Protein AF-A0A061GQM8-F1 (afdb_monomer_lite)

Radius of gyration: 17.88 Å; chains: 1; bounding box: 36×51×49 Å

Organism: Theobroma cacao (NCBI:txid3641)

Secondary structure (DSSP, 8-state):
----------HHHHHHHSPPPS-EEEESEEEETTEEEE-GGG-SS-S--TTEEEEEPPTTSS---EEEEEEEEEEEEEPSSTT-EEEEEEEEEE-TTTS--B-S--EEEEE---

Structure (mmCIF, N/CA/C/O backbone):
data_AF-A0A061GQM8-F1
#
_entry.id   AF-A0A061GQM8-F1
#
loop_
_atom_site.group_PDB
_atom_site.id
_atom_site.type_symbol
_atom_site.label_atom_id
_atom_site.label_alt_id
_atom_site.label_comp_id
_atom_site.label_asym_id
_atom_site.label_entity_id
_atom_site.label_seq_id
_atom_site.pdbx_PDB_ins_code
_atom_site.Cartn_x
_atom_site.Cartn_y
_atom_site.Cartn_z
_atom_site.occupancy
_atom_site.B_iso_or_equiv
_atom_site.auth_seq_id
_atom_site.auth_comp_id
_atom_site.auth_asym_id
_atom_site.auth_atom_id
_atom_site.pdbx_PDB_model_num
ATOM 1 N N . MET A 1 1 ? -15.386 -35.236 29.499 1.00 38.38 1 MET A N 1
ATOM 2 C CA . MET A 1 1 ? -15.666 -33.785 29.460 1.00 38.38 1 MET A CA 1
ATOM 3 C C . MET A 1 1 ? -15.843 -33.401 28.004 1.00 38.38 1 MET A C 1
ATOM 5 O O . MET A 1 1 ? -14.916 -33.608 27.234 1.00 38.38 1 MET A O 1
ATOM 9 N N . VAL A 1 2 ? -17.030 -32.950 27.602 1.00 36.91 2 VAL A N 1
ATOM 10 C CA . VAL A 1 2 ? -17.256 -32.454 26.237 1.00 36.91 2 VAL A CA 1
ATOM 11 C C . VAL A 1 2 ? -16.812 -30.997 26.230 1.00 36.91 2 VAL A C 1
ATOM 13 O O . VAL A 1 2 ? -17.399 -30.176 26.931 1.00 36.91 2 VAL A O 1
ATOM 16 N N . VAL A 1 3 ? -15.739 -30.691 25.505 1.00 48.16 3 VAL A N 1
ATOM 17 C CA . VAL A 1 3 ? -15.301 -29.310 25.289 1.00 48.16 3 VAL A CA 1
ATOM 18 C C . VAL A 1 3 ? -16.367 -28.646 24.421 1.00 48.16 3 VAL A C 1
ATOM 20 O O . VAL A 1 3 ? -16.493 -28.959 23.239 1.00 48.16 3 VAL A O 1
ATOM 23 N N . GLN A 1 4 ? -17.185 -27.777 25.014 1.00 46.25 4 GLN A N 1
ATOM 24 C CA . GLN A 1 4 ? -18.068 -26.904 24.250 1.00 46.25 4 GLN A CA 1
ATOM 25 C C . GLN A 1 4 ? -17.187 -25.934 23.460 1.00 46.25 4 GLN A C 1
ATOM 27 O O . GLN A 1 4 ? -16.622 -24.998 24.021 1.00 46.25 4 GLN A O 1
ATOM 32 N N . HIS A 1 5 ? -17.057 -26.164 22.154 1.00 49.34 5 HIS A N 1
ATOM 33 C CA . HIS A 1 5 ? -16.570 -25.144 21.237 1.00 49.34 5 HIS A CA 1
ATOM 34 C C . HIS A 1 5 ? -17.627 -24.038 21.199 1.00 49.34 5 HIS A C 1
ATOM 36 O O . HIS A 1 5 ? -18.676 -24.177 20.570 1.00 49.34 5 HIS A O 1
ATOM 42 N N . THR A 1 6 ? -17.398 -22.949 21.923 1.00 51.53 6 THR A N 1
ATOM 43 C CA . THR A 1 6 ? -18.213 -21.752 21.766 1.00 51.53 6 THR A CA 1
ATOM 44 C C . THR A 1 6 ? -17.947 -21.194 20.368 1.00 51.53 6 THR A C 1
ATOM 46 O O . THR A 1 6 ? -16.836 -20.773 20.051 1.00 51.53 6 THR A O 1
ATOM 49 N N . ASN A 1 7 ? -18.971 -21.200 19.510 1.00 63.38 7 ASN A N 1
ATOM 50 C CA . ASN A 1 7 ? -18.997 -20.500 18.219 1.00 63.38 7 ASN A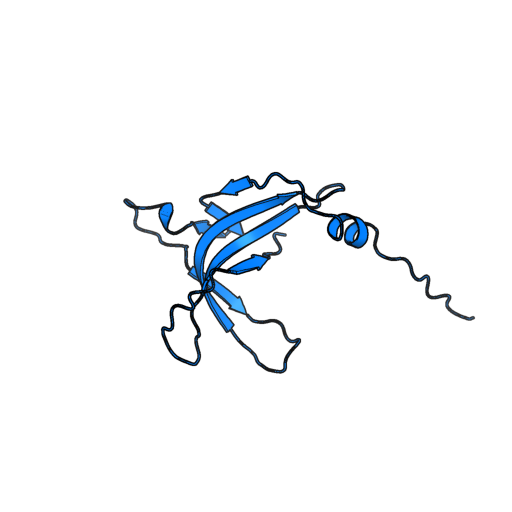 CA 1
ATOM 51 C C . ASN A 1 7 ? -18.995 -18.972 18.435 1.00 63.38 7 ASN A C 1
ATOM 53 O O . ASN A 1 7 ? -19.915 -18.266 18.028 1.00 63.38 7 ASN A O 1
ATOM 57 N N . GLN A 1 8 ? -18.000 -18.444 19.144 1.00 72.50 8 GLN A N 1
ATOM 58 C CA . GLN A 1 8 ? -17.852 -17.014 19.367 1.00 72.50 8 GLN A CA 1
ATOM 59 C C . GLN A 1 8 ? -17.121 -16.405 18.176 1.00 72.50 8 GLN A C 1
ATOM 61 O O . GLN A 1 8 ? -15.905 -16.517 18.030 1.00 72.50 8 GLN A O 1
ATOM 66 N N . ILE A 1 9 ? -17.891 -15.763 17.301 1.00 79.00 9 ILE A N 1
ATOM 67 C CA . ILE A 1 9 ? -17.350 -14.935 16.226 1.00 79.00 9 ILE A CA 1
ATOM 68 C C . ILE A 1 9 ? -16.632 -13.749 16.876 1.00 79.00 9 ILE A C 1
ATOM 70 O O . ILE A 1 9 ? -17.203 -13.050 17.714 1.00 79.00 9 ILE A O 1
ATOM 74 N N . ASN A 1 10 ? -15.376 -13.520 16.491 1.00 84.00 10 ASN A N 1
ATOM 75 C CA . ASN A 1 10 ? -14.598 -12.383 16.970 1.00 84.00 10 ASN A CA 1
ATOM 76 C C . ASN A 1 10 ? -15.332 -11.076 16.622 1.00 84.00 10 ASN A C 1
ATOM 78 O O . ASN A 1 10 ? -15.547 -10.781 15.446 1.00 84.00 10 ASN A O 1
ATOM 82 N N . SER A 1 11 ? -15.694 -10.287 17.635 1.00 83.88 11 SER A N 1
ATOM 83 C CA . SER A 1 11 ? -16.438 -9.031 17.470 1.00 83.88 11 SER A CA 1
ATOM 84 C C . SER A 1 11 ? -15.744 -8.051 16.524 1.00 83.88 11 SER A C 1
ATOM 86 O O . SER A 1 11 ? -16.408 -7.370 15.751 1.00 83.88 11 SER A O 1
ATOM 88 N N . ARG A 1 12 ? -14.407 -8.055 16.479 1.00 84.81 12 ARG A N 1
ATOM 89 C CA . ARG A 1 12 ? -13.635 -7.251 15.528 1.00 84.81 12 ARG A CA 1
ATOM 90 C C . ARG A 1 12 ? -13.883 -7.669 14.078 1.00 84.81 12 ARG A C 1
ATOM 92 O O . ARG A 1 12 ? -13.903 -6.816 13.197 1.00 84.81 12 ARG A O 1
ATOM 99 N N . LEU A 1 13 ? -14.047 -8.967 13.809 1.00 84.56 13 LEU A N 1
ATOM 100 C CA . LEU A 1 13 ? -14.389 -9.450 12.466 1.00 84.56 13 LEU A CA 1
ATOM 101 C C . LEU A 1 13 ? -15.796 -9.000 12.072 1.00 84.56 13 LEU A C 1
ATOM 103 O O . LEU A 1 13 ? -15.995 -8.615 10.925 1.00 84.56 13 LEU A O 1
ATOM 107 N N . VAL A 1 14 ? -16.738 -8.987 13.022 1.00 86.31 14 VAL A N 1
ATOM 108 C CA . VAL A 1 14 ? -18.084 -8.439 12.803 1.00 86.31 14 VAL A CA 1
ATOM 109 C C . VAL A 1 14 ? -17.994 -6.949 12.466 1.00 86.31 14 VAL A C 1
ATOM 111 O O . VAL A 1 14 ? -18.473 -6.540 11.412 1.00 86.31 1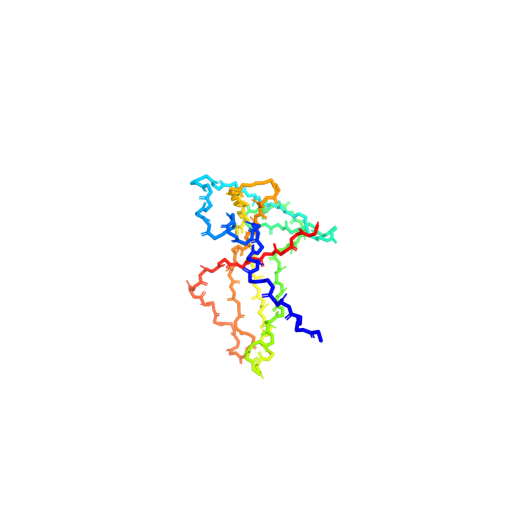4 VAL A O 1
ATOM 114 N N . ASP A 1 15 ? -17.283 -6.162 13.271 1.00 87.25 15 ASP A N 1
ATOM 115 C CA . ASP A 1 15 ? -17.092 -4.724 13.050 1.00 87.25 15 ASP A CA 1
ATOM 116 C C . ASP A 1 15 ? -16.420 -4.396 11.703 1.00 87.25 15 ASP A C 1
ATOM 118 O O . ASP A 1 15 ? -16.784 -3.423 11.044 1.00 87.25 15 ASP A O 1
ATOM 122 N N . MET A 1 16 ? -15.446 -5.207 11.274 1.00 84.19 16 MET A N 1
ATOM 123 C CA . MET A 1 16 ? -14.774 -5.055 9.975 1.00 84.19 16 MET A CA 1
ATOM 124 C C . MET A 1 16 ? -15.603 -5.575 8.795 1.00 84.19 16 MET A C 1
ATOM 126 O O . MET A 1 16 ? -15.341 -5.183 7.661 1.00 84.19 16 MET A O 1
ATOM 130 N N . SER A 1 17 ? -16.559 -6.477 9.034 1.00 85.56 17 SER A N 1
ATOM 131 C CA . SER A 1 17 ? -17.483 -6.956 7.998 1.00 85.56 17 SER A CA 1
ATOM 132 C C . SER A 1 17 ? -18.562 -5.926 7.663 1.00 85.56 17 SER A C 1
ATOM 134 O O . SER A 1 17 ? -19.110 -5.938 6.560 1.00 85.56 17 SER A O 1
ATOM 136 N N . LEU A 1 18 ? -18.835 -5.005 8.593 1.00 86.56 18 LEU A N 1
ATOM 137 C CA . LEU A 1 18 ? -19.637 -3.823 8.313 1.00 86.56 18 LEU A CA 1
ATOM 138 C C . LEU A 1 18 ? -18.917 -2.931 7.299 1.00 86.56 18 LEU A C 1
ATOM 140 O O . LEU A 1 18 ? -17.694 -2.953 7.159 1.00 86.56 18 LEU A O 1
ATOM 144 N N . SER A 1 19 ? -19.685 -2.118 6.581 1.00 84.81 19 SER A N 1
ATOM 145 C CA . SER A 1 19 ? -19.112 -1.228 5.577 1.00 84.81 19 SER A CA 1
ATOM 146 C C . SER A 1 19 ? -18.116 -0.243 6.208 1.00 84.81 19 SER A C 1
ATOM 148 O O . SER A 1 19 ? -18.379 0.292 7.292 1.00 84.81 19 SER A O 1
ATOM 150 N N . PRO A 1 20 ? -16.985 0.046 5.536 1.00 87.75 20 PRO A N 1
ATOM 151 C CA . PRO A 1 20 ? -16.112 1.124 5.966 1.00 87.75 20 PRO A CA 1
ATOM 152 C C . PRO A 1 20 ? -16.866 2.455 5.916 1.00 87.75 20 PRO A C 1
ATOM 154 O O . PRO A 1 20 ? -17.851 2.618 5.194 1.00 87.75 20 PRO A O 1
ATOM 157 N N . SER A 1 21 ? -16.364 3.443 6.652 1.00 88.12 21 SER A N 1
ATOM 158 C CA . SER A 1 21 ? -16.831 4.818 6.535 1.00 88.12 21 SER A CA 1
ATOM 159 C C . SER A 1 21 ? -16.830 5.256 5.069 1.00 88.12 21 SER A C 1
ATOM 161 O O . SER A 1 21 ? -15.865 5.017 4.343 1.00 88.12 21 SER A O 1
ATOM 163 N N . HIS A 1 22 ? -17.870 5.983 4.658 1.00 88.00 22 HIS A N 1
ATOM 164 C CA . HIS A 1 22 ? -17.966 6.577 3.320 1.00 88.00 22 HIS A CA 1
ATOM 165 C C . HIS A 1 22 ? -16.837 7.576 3.001 1.00 88.00 22 HIS A C 1
ATOM 167 O O . HIS A 1 22 ? -16.734 8.050 1.872 1.00 88.00 22 HIS A O 1
ATOM 173 N N . LYS A 1 23 ? -15.992 7.921 3.982 1.00 89.06 23 LYS A N 1
ATOM 174 C CA . LYS A 1 23 ? -14.828 8.791 3.812 1.00 89.06 23 LYS A CA 1
ATOM 175 C C . LYS A 1 23 ? -13.539 7.970 3.839 1.00 89.06 23 LYS A C 1
ATOM 177 O O . LYS A 1 23 ? -13.243 7.301 4.828 1.00 89.06 23 LYS A O 1
ATOM 182 N N . ALA A 1 24 ? -12.736 8.113 2.789 1.00 91.50 24 ALA A N 1
ATOM 183 C CA . ALA A 1 24 ? -11.373 7.600 2.715 1.00 91.50 24 ALA A CA 1
ATOM 184 C C . ALA A 1 24 ? -10.363 8.749 2.843 1.00 91.50 24 ALA A C 1
ATOM 186 O O . ALA A 1 24 ? -10.574 9.835 2.303 1.00 91.50 24 ALA A O 1
ATOM 187 N N . MET A 1 25 ? -9.261 8.514 3.555 1.00 94.25 25 MET A N 1
ATOM 188 C CA . MET A 1 25 ? -8.129 9.447 3.599 1.00 94.25 25 MET A CA 1
ATOM 189 C C . MET A 1 25 ? -7.064 8.994 2.605 1.00 94.25 25 MET A C 1
ATOM 191 O O . MET A 1 25 ? -6.692 7.824 2.619 1.00 94.25 25 MET A O 1
ATOM 195 N N . HIS A 1 26 ? -6.560 9.908 1.778 1.00 94.00 26 HIS A N 1
ATOM 196 C CA . HIS A 1 26 ? -5.528 9.615 0.783 1.00 94.00 26 HIS A CA 1
ATOM 197 C C . HIS A 1 26 ? -4.184 10.233 1.166 1.00 94.00 26 HIS A C 1
ATOM 199 O O . HIS A 1 26 ? -4.138 11.339 1.703 1.00 94.00 26 HIS A O 1
ATOM 205 N N . TYR A 1 27 ? -3.093 9.528 0.866 1.00 91.81 27 TYR A N 1
ATOM 206 C CA . TYR A 1 27 ? -1.734 9.956 1.194 1.00 91.81 27 TYR A CA 1
ATOM 207 C C . TYR A 1 27 ? -0.799 9.787 0.002 1.00 91.81 27 TYR A C 1
ATOM 209 O O . TYR A 1 27 ? -0.918 8.834 -0.765 1.00 91.81 27 TYR A O 1
ATOM 217 N N . LYS A 1 28 ? 0.187 10.685 -0.093 1.00 89.12 28 LYS A N 1
ATOM 218 C CA . LYS A 1 28 ? 1.289 10.576 -1.059 1.00 89.12 28 LYS A CA 1
ATOM 219 C C . LYS A 1 28 ? 2.500 9.800 -0.531 1.00 89.12 28 LYS A C 1
ATOM 221 O O . LYS A 1 28 ? 3.443 9.511 -1.260 1.00 89.12 28 LYS A O 1
ATOM 226 N N . GLY A 1 29 ? 2.492 9.454 0.754 1.00 90.25 29 GLY A N 1
ATOM 227 C CA . GLY A 1 29 ? 3.496 8.581 1.340 1.00 90.25 29 GLY A CA 1
ATOM 228 C C . GLY A 1 29 ? 3.048 7.993 2.667 1.00 90.25 29 GLY A C 1
ATOM 229 O O . GLY A 1 29 ? 2.233 8.590 3.373 1.00 90.25 29 GLY A O 1
ATOM 230 N N . PHE A 1 30 ? 3.563 6.811 2.990 1.00 91.06 30 PHE A N 1
ATOM 231 C CA . PHE A 1 30 ? 3.135 6.038 4.151 1.00 91.06 30 PHE A CA 1
ATOM 232 C C . PHE A 1 30 ? 4.277 5.176 4.692 1.00 91.06 30 PHE A C 1
ATOM 234 O O . PHE A 1 30 ? 5.083 4.655 3.922 1.00 91.06 30 PHE A O 1
ATOM 241 N N . TYR A 1 31 ? 4.349 5.042 6.016 1.00 90.94 31 TYR A N 1
ATOM 242 C CA . TYR A 1 31 ? 5.355 4.220 6.684 1.00 90.94 31 TYR A CA 1
ATOM 243 C C . TYR A 1 31 ? 4.825 2.808 6.919 1.00 90.94 31 TYR A C 1
ATOM 245 O O . TYR A 1 31 ? 3.785 2.638 7.548 1.00 90.94 31 TYR A O 1
ATOM 253 N N . VAL A 1 32 ? 5.562 1.801 6.459 1.00 87.31 32 VAL A N 1
ATOM 254 C CA . VAL A 1 32 ? 5.304 0.385 6.748 1.00 87.31 32 VAL A CA 1
ATOM 255 C C . VAL A 1 32 ? 6.590 -0.210 7.304 1.00 87.31 32 VAL A C 1
ATOM 257 O O . VAL A 1 32 ? 7.625 -0.154 6.643 1.00 87.31 32 VAL A O 1
ATOM 260 N N . ASN A 1 33 ? 6.543 -0.742 8.528 1.00 86.69 33 ASN A N 1
ATOM 261 C CA . ASN A 1 33 ? 7.688 -1.377 9.196 1.00 86.69 33 ASN A CA 1
ATOM 262 C C . ASN A 1 33 ? 8.980 -0.527 9.161 1.00 86.69 33 ASN A C 1
ATOM 264 O O . ASN A 1 33 ? 10.064 -1.039 8.905 1.00 86.69 33 ASN A O 1
ATOM 268 N N . GLY A 1 34 ? 8.863 0.791 9.361 1.00 86.75 34 GLY A N 1
ATOM 269 C CA . GLY A 1 34 ? 9.999 1.727 9.347 1.00 86.75 34 GLY A CA 1
ATOM 270 C C . GLY A 1 34 ? 10.417 2.243 7.962 1.00 86.75 34 GLY A C 1
ATOM 271 O O . GLY A 1 34 ? 11.167 3.214 7.882 1.00 86.75 34 GLY A O 1
ATOM 272 N N . TYR A 1 35 ? 9.882 1.687 6.872 1.00 86.50 35 TYR A N 1
ATOM 273 C CA . TYR A 1 35 ? 10.163 2.138 5.508 1.00 86.50 35 TYR A CA 1
ATOM 274 C C . TYR A 1 35 ? 9.076 3.077 4.996 1.00 86.50 35 TYR A C 1
ATOM 276 O O . TYR A 1 35 ? 7.886 2.776 5.081 1.00 86.50 35 TYR A O 1
ATOM 284 N N . LYS A 1 36 ? 9.486 4.216 4.429 1.00 89.25 36 LYS A N 1
ATOM 285 C CA . LYS A 1 36 ? 8.565 5.174 3.812 1.00 89.25 36 LYS A CA 1
ATOM 286 C C . LYS A 1 36 ? 8.394 4.879 2.327 1.00 89.25 36 LYS A C 1
ATOM 288 O O . LYS A 1 36 ? 9.342 5.028 1.550 1.00 89.25 36 LYS A O 1
ATOM 293 N N . PHE A 1 37 ? 7.173 4.526 1.952 1.00 89.00 37 PHE A N 1
ATOM 294 C CA . PHE A 1 37 ? 6.739 4.380 0.569 1.00 89.00 37 PHE A CA 1
ATOM 295 C C . PHE A 1 37 ? 6.149 5.691 0.067 1.00 89.00 37 PHE A C 1
ATOM 297 O O . PHE A 1 37 ? 5.528 6.421 0.842 1.00 89.00 37 PHE A O 1
ATOM 304 N N . HIS A 1 38 ? 6.330 5.979 -1.219 1.00 90.38 38 HIS A N 1
ATOM 305 C CA . HIS A 1 38 ? 5.792 7.177 -1.861 1.00 90.38 38 HIS A CA 1
ATOM 306 C C . HIS A 1 38 ? 5.022 6.821 -3.127 1.00 90.38 38 HIS A C 1
ATOM 308 O O . HIS A 1 38 ? 5.438 5.943 -3.886 1.00 90.38 38 HIS A O 1
ATOM 314 N N . THR A 1 39 ? 3.917 7.520 -3.365 1.00 89.12 39 THR A N 1
ATOM 315 C CA . THR A 1 39 ? 3.181 7.433 -4.626 1.00 89.12 39 THR A CA 1
ATOM 316 C C . THR A 1 39 ? 4.020 7.994 -5.777 1.00 89.12 39 THR A C 1
ATOM 318 O O . THR A 1 39 ? 4.867 8.865 -5.574 1.00 89.12 39 THR A O 1
ATOM 321 N N . LEU A 1 40 ? 3.795 7.494 -6.992 1.00 86.31 40 LEU A N 1
ATOM 322 C CA . LEU A 1 40 ? 4.504 7.942 -8.195 1.00 86.31 40 LEU A CA 1
ATOM 323 C C . LEU A 1 40 ? 4.365 9.455 -8.445 1.00 86.31 40 LEU A C 1
ATOM 325 O O . LEU A 1 40 ? 5.334 10.113 -8.807 1.00 86.31 40 LEU A O 1
ATOM 329 N N . ASP A 1 41 ? 3.186 10.024 -8.188 1.00 81.25 41 ASP A N 1
ATOM 330 C CA . ASP A 1 41 ? 2.885 11.455 -8.348 1.00 81.25 41 ASP A CA 1
ATOM 331 C C . ASP A 1 41 ? 3.503 12.351 -7.256 1.00 81.25 41 ASP A C 1
ATOM 333 O O . ASP A 1 41 ? 3.336 13.572 -7.273 1.00 81.25 41 ASP A O 1
ATOM 337 N N . TYR A 1 42 ? 4.183 11.772 -6.262 1.00 73.19 42 TYR A N 1
ATOM 338 C CA . TYR A 1 42 ? 4.772 12.540 -5.169 1.00 73.19 42 TYR A CA 1
ATOM 339 C C . TYR A 1 42 ? 6.020 13.326 -5.603 1.00 73.19 42 TYR A C 1
ATOM 341 O O . TYR A 1 42 ? 6.398 14.274 -4.913 1.00 73.19 42 TYR A O 1
ATOM 349 N N . ARG A 1 43 ? 6.682 12.966 -6.715 1.00 64.88 43 ARG A N 1
ATOM 350 C CA . ARG A 1 43 ? 7.972 13.562 -7.108 1.00 64.88 43 ARG A CA 1
ATOM 351 C C . ARG A 1 43 ? 8.096 13.792 -8.619 1.00 64.88 43 ARG A C 1
ATOM 353 O O . ARG A 1 43 ? 8.441 12.878 -9.351 1.00 64.88 43 ARG A O 1
ATOM 360 N N . GLU A 1 44 ? 7.993 15.053 -9.039 1.00 57.31 44 GLU A N 1
ATOM 361 C CA . GLU A 1 44 ? 8.696 15.549 -10.237 1.00 57.31 44 GLU A CA 1
ATOM 362 C C . GLU A 1 44 ? 10.182 15.893 -9.952 1.00 57.31 44 GLU A C 1
ATOM 364 O O . GLU A 1 44 ? 10.961 15.998 -10.886 1.00 57.31 44 GLU A O 1
ATOM 369 N N . ASN A 1 45 ? 10.634 16.034 -8.689 1.00 54.09 45 ASN A N 1
ATOM 370 C CA . ASN A 1 45 ? 11.833 16.857 -8.391 1.00 54.09 45 ASN A CA 1
ATOM 371 C C . ASN A 1 45 ? 12.966 16.229 -7.549 1.00 54.09 45 ASN A C 1
ATOM 373 O O . ASN A 1 45 ? 13.639 16.939 -6.801 1.00 54.09 45 ASN A O 1
ATOM 377 N N . TYR A 1 46 ? 13.135 14.900 -7.513 1.00 56.31 46 TYR A N 1
ATOM 378 C CA . TYR A 1 46 ? 13.704 14.336 -6.284 1.00 56.31 46 TYR A CA 1
ATOM 379 C C . TYR A 1 46 ? 14.132 12.840 -6.401 1.00 56.31 46 TYR A C 1
ATOM 381 O O . TYR A 1 46 ? 13.322 11.974 -6.716 1.00 56.31 46 TYR A O 1
ATOM 389 N N . SER A 1 47 ? 15.377 12.506 -6.020 1.00 54.00 47 SER A N 1
ATOM 390 C CA . SER A 1 47 ? 16.147 11.303 -6.438 1.00 54.00 47 SER A CA 1
ATOM 391 C C . SER A 1 47 ? 15.806 9.897 -5.888 1.00 54.00 47 SER A C 1
ATOM 393 O O . SER A 1 47 ? 16.290 8.918 -6.446 1.00 54.00 47 SER A O 1
ATOM 395 N N . ILE A 1 48 ? 15.024 9.744 -4.811 1.00 57.88 48 ILE A N 1
ATOM 396 C CA . ILE A 1 48 ? 14.760 8.433 -4.176 1.00 57.88 48 ILE A CA 1
ATOM 397 C C . ILE A 1 48 ? 13.313 8.006 -4.443 1.00 57.88 48 ILE A C 1
ATOM 399 O O . ILE A 1 48 ? 12.373 8.651 -3.974 1.00 57.88 48 ILE A O 1
ATOM 403 N N . MET A 1 49 ? 13.150 6.913 -5.190 1.00 66.69 49 MET A N 1
ATOM 404 C CA . MET A 1 49 ? 11.876 6.414 -5.715 1.00 66.69 49 MET A CA 1
ATOM 405 C C . MET A 1 49 ? 11.449 5.125 -4.987 1.00 66.69 49 MET A C 1
ATOM 407 O O . MET A 1 49 ? 11.446 4.040 -5.561 1.00 66.69 49 MET A O 1
ATOM 411 N N . ASN A 1 50 ? 11.069 5.227 -3.705 1.00 82.12 50 ASN A N 1
ATOM 412 C CA . ASN A 1 50 ? 10.493 4.101 -2.941 1.00 82.12 50 ASN A CA 1
ATOM 413 C C . ASN A 1 50 ? 9.008 3.884 -3.298 1.00 82.12 50 ASN A C 1
ATOM 415 O O . ASN A 1 50 ? 8.134 3.871 -2.429 1.00 82.12 50 ASN A O 1
ATOM 419 N N . SER A 1 51 ? 8.720 3.788 -4.594 1.00 85.38 51 SER A N 1
ATOM 420 C CA . SER A 1 51 ? 7.378 3.550 -5.140 1.00 85.38 51 SER A CA 1
ATOM 421 C C . SER A 1 51 ? 7.175 2.094 -5.547 1.00 85.38 51 SER A C 1
ATOM 423 O O . SER A 1 51 ? 6.047 1.684 -5.795 1.00 85.38 51 SER A O 1
ATOM 425 N N . GLY A 1 52 ? 8.248 1.304 -5.604 1.00 88.88 52 GLY A N 1
ATOM 426 C CA . GLY A 1 52 ? 8.166 -0.133 -5.828 1.00 88.88 52 GLY A CA 1
ATOM 427 C C . GLY A 1 52 ? 7.541 -0.846 -4.632 1.00 88.88 52 GLY A C 1
ATOM 428 O O . GLY A 1 52 ? 7.954 -0.646 -3.491 1.00 88.88 52 GLY A O 1
ATOM 429 N N . VAL A 1 53 ? 6.563 -1.699 -4.906 1.00 87.44 53 VAL A N 1
ATOM 430 C CA . VAL A 1 53 ? 5.873 -2.546 -3.937 1.00 87.44 53 VAL A CA 1
ATOM 431 C C . VAL A 1 53 ? 6.013 -3.989 -4.396 1.00 87.44 53 VAL A C 1
ATOM 433 O O . VAL A 1 53 ? 5.708 -4.314 -5.539 1.00 87.44 53 VAL A O 1
ATOM 436 N N . PHE A 1 54 ? 6.465 -4.861 -3.502 1.00 85.44 54 PHE A N 1
ATOM 437 C CA . PHE A 1 54 ? 6.559 -6.295 -3.743 1.00 85.44 54 PHE A CA 1
ATOM 438 C C . PHE A 1 54 ? 5.660 -7.027 -2.753 1.00 85.44 54 PHE A C 1
ATOM 440 O O . PHE A 1 54 ? 5.724 -6.773 -1.550 1.00 85.44 54 PHE A O 1
ATOM 447 N N . ILE A 1 55 ? 4.827 -7.930 -3.259 1.00 81.00 55 ILE A N 1
ATOM 448 C CA . ILE A 1 55 ? 3.948 -8.774 -2.456 1.00 81.00 55 ILE A CA 1
ATOM 449 C C . ILE A 1 55 ? 4.229 -10.222 -2.821 1.00 81.00 55 ILE A C 1
ATOM 451 O O . ILE A 1 55 ? 4.123 -10.617 -3.982 1.00 81.00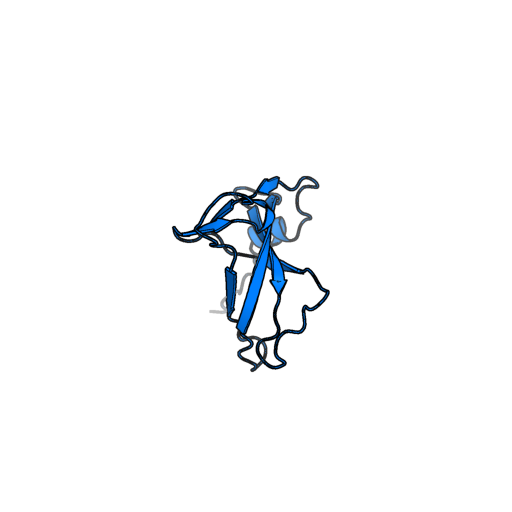 55 ILE A O 1
ATOM 455 N N . LYS A 1 56 ? 4.542 -11.033 -1.813 1.00 79.12 56 LYS A N 1
ATOM 456 C CA . LYS A 1 56 ? 4.513 -12.483 -1.966 1.00 79.12 56 LYS A CA 1
ATOM 457 C C . LYS A 1 56 ? 3.051 -12.930 -1.899 1.00 79.12 56 LYS A C 1
ATOM 459 O O . LYS A 1 56 ? 2.381 -12.646 -0.908 1.00 79.12 56 LYS A O 1
ATOM 464 N N . GLY A 1 57 ? 2.549 -13.566 -2.955 1.00 69.44 57 GLY A N 1
ATOM 465 C CA . GLY A 1 57 ? 1.206 -14.142 -2.972 1.00 69.44 57 GLY A CA 1
ATOM 466 C C . GLY A 1 57 ? 1.013 -15.116 -1.814 1.00 69.44 57 GLY A C 1
ATOM 467 O O . GLY A 1 57 ? 1.959 -15.768 -1.371 1.00 69.44 57 GLY A O 1
ATOM 468 N N . SER A 1 58 ? -0.204 -15.162 -1.280 1.00 63.09 58 SER A N 1
ATOM 469 C CA . SER A 1 58 ? -0.539 -16.044 -0.169 1.00 63.09 58 SER A CA 1
ATOM 470 C C . SER A 1 58 ? -0.731 -17.488 -0.635 1.00 63.09 58 SER A C 1
ATOM 472 O O . SER A 1 58 ? -1.162 -17.761 -1.753 1.00 63.09 58 SER A O 1
ATOM 474 N N . CYS A 1 59 ? -0.437 -18.409 0.277 1.00 52.53 59 CYS A N 1
ATOM 475 C CA . CYS A 1 59 ? -0.308 -19.857 0.097 1.00 52.53 59 CYS A CA 1
ATOM 476 C C . CYS A 1 59 ? -1.624 -20.607 -0.206 1.00 52.53 59 CYS A C 1
ATOM 478 O O . CYS A 1 59 ? -1.667 -21.823 -0.060 1.00 52.53 59 CYS A O 1
ATOM 480 N N . TYR A 1 60 ? -2.720 -19.909 -0.531 1.00 52.78 60 TYR A N 1
ATOM 481 C CA . TYR A 1 60 ? -4.046 -20.534 -0.672 1.00 52.78 60 TYR A CA 1
ATOM 482 C C . TYR A 1 60 ? -4.263 -21.223 -2.021 1.00 52.78 60 TYR A C 1
ATOM 484 O O . TYR A 1 60 ? -5.152 -22.058 -2.135 1.00 52.78 60 TYR A O 1
ATOM 492 N N . ASN A 1 61 ? -3.430 -20.912 -3.011 1.00 51.66 61 ASN A N 1
ATOM 493 C CA . ASN A 1 61 ? -3.235 -21.741 -4.191 1.00 51.66 61 ASN A CA 1
ATOM 494 C C . ASN A 1 61 ? -1.760 -22.163 -4.196 1.00 51.66 61 ASN A C 1
ATOM 496 O O . ASN A 1 61 ? -0.913 -21.344 -3.840 1.00 51.66 61 ASN A O 1
ATOM 500 N N . ASP A 1 62 ? -1.444 -23.383 -4.646 1.00 50.94 62 ASP A N 1
ATOM 501 C CA . ASP A 1 62 ? -0.083 -23.969 -4.762 1.00 50.94 62 ASP A CA 1
ATOM 502 C C . ASP A 1 62 ? 0.862 -23.220 -5.726 1.00 50.94 62 ASP A C 1
ATOM 504 O O . ASP A 1 62 ? 1.861 -23.734 -6.232 1.00 50.94 62 ASP A O 1
ATOM 508 N N . TYR A 1 63 ? 0.541 -21.972 -6.017 1.00 53.91 63 TYR A N 1
ATOM 509 C CA . TYR A 1 63 ? 1.273 -21.098 -6.881 1.00 53.91 63 TYR A CA 1
ATOM 510 C C . TYR A 1 63 ? 1.869 -19.962 -6.052 1.00 53.91 63 TYR A C 1
ATOM 512 O O . TYR A 1 63 ? 1.196 -18.977 -5.750 1.00 53.91 63 TYR A O 1
ATOM 520 N N . ASP A 1 64 ? 3.165 -20.075 -5.748 1.00 60.03 64 ASP A N 1
ATOM 521 C CA . ASP A 1 64 ? 4.018 -18.966 -5.306 1.00 60.03 64 ASP A CA 1
ATOM 522 C C . ASP A 1 64 ? 4.033 -17.881 -6.404 1.00 60.03 64 ASP A C 1
ATOM 524 O O . ASP A 1 64 ? 4.900 -17.823 -7.280 1.00 60.03 64 ASP A O 1
ATOM 528 N N . HIS A 1 65 ? 2.998 -17.048 -6.440 1.00 69.62 65 HIS A N 1
ATOM 529 C CA . HIS A 1 65 ? 2.915 -15.897 -7.326 1.00 69.62 65 HIS A CA 1
ATOM 530 C C . HIS A 1 65 ? 3.379 -14.675 -6.557 1.00 69.62 65 HIS A C 1
ATOM 532 O O . HIS A 1 65 ? 2.675 -14.144 -5.705 1.00 69.62 65 HIS A O 1
ATOM 538 N N . ALA A 1 66 ? 4.600 -14.241 -6.839 1.00 74.12 66 ALA A N 1
ATOM 539 C CA . ALA A 1 66 ? 5.050 -12.930 -6.425 1.00 74.12 66 ALA A CA 1
ATOM 540 C C . ALA A 1 66 ? 4.479 -11.869 -7.374 1.00 74.12 66 ALA A C 1
ATOM 542 O O . ALA A 1 66 ? 4.435 -12.067 -8.589 1.00 74.12 66 ALA A O 1
ATOM 543 N N . PHE A 1 67 ? 4.073 -10.740 -6.808 1.00 78.88 67 PHE A N 1
ATOM 544 C CA . PHE A 1 67 ? 3.606 -9.574 -7.540 1.00 78.88 67 PHE A CA 1
ATOM 545 C C . PHE A 1 67 ? 4.531 -8.408 -7.243 1.00 78.88 67 PHE A C 1
ATOM 547 O O . PHE A 1 67 ? 4.883 -8.143 -6.093 1.00 78.88 67 PHE A O 1
ATOM 554 N N . TYR A 1 68 ? 4.904 -7.693 -8.291 1.00 85.81 68 TYR A N 1
ATOM 555 C CA . TYR A 1 68 ? 5.605 -6.426 -8.180 1.00 85.81 68 TYR A CA 1
ATOM 556 C C . TYR A 1 68 ? 4.705 -5.332 -8.739 1.00 85.81 68 TYR A C 1
ATOM 558 O O . TYR A 1 68 ? 3.955 -5.577 -9.682 1.00 85.81 68 TYR A O 1
ATOM 566 N N . GLY A 1 69 ? 4.755 -4.131 -8.178 1.00 87.19 69 GLY A N 1
ATOM 567 C CA . GLY A 1 69 ? 3.975 -3.015 -8.683 1.00 87.19 69 GLY A CA 1
ATOM 568 C C . GLY A 1 69 ? 4.532 -1.652 -8.311 1.00 87.19 69 GLY A C 1
ATOM 569 O O . GLY A 1 69 ? 5.360 -1.527 -7.412 1.00 87.19 69 GLY A O 1
ATOM 570 N N . LEU A 1 70 ? 4.063 -0.622 -9.012 1.00 89.31 70 LEU A N 1
ATOM 571 C CA . LEU A 1 70 ? 4.362 0.776 -8.705 1.00 89.31 70 LEU A CA 1
ATOM 572 C C . LEU A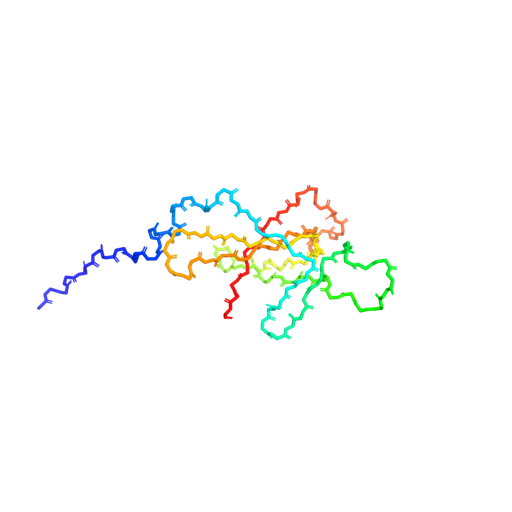 1 70 ? 3.192 1.427 -7.978 1.00 89.31 70 LEU A C 1
ATOM 574 O O . LEU A 1 70 ? 2.074 1.446 -8.490 1.00 89.31 70 LEU A O 1
ATOM 578 N N . LEU A 1 71 ? 3.462 1.988 -6.806 1.00 90.75 71 LEU A N 1
ATOM 579 C CA . LEU A 1 71 ? 2.491 2.632 -5.936 1.00 90.75 71 LEU A CA 1
ATOM 580 C C . LEU A 1 71 ? 1.953 3.927 -6.548 1.00 90.75 71 LEU A C 1
ATOM 582 O O . LEU A 1 71 ? 2.694 4.888 -6.733 1.00 90.75 71 LEU A O 1
ATOM 586 N N . VAL A 1 72 ? 0.647 3.985 -6.797 1.00 91.69 72 VAL A N 1
ATOM 587 C CA . VAL A 1 72 ? -0.025 5.168 -7.363 1.00 91.69 72 VAL A CA 1
ATOM 588 C C . VAL A 1 72 ? -0.906 5.903 -6.366 1.00 91.69 72 VAL A C 1
ATOM 590 O O . VAL A 1 72 ? -1.116 7.099 -6.510 1.00 91.69 72 VAL A O 1
ATOM 593 N N . ASN A 1 73 ? -1.455 5.214 -5.365 1.00 91.69 73 ASN A N 1
ATOM 594 C CA . ASN A 1 73 ? -2.301 5.840 -4.351 1.00 91.69 73 ASN A CA 1
ATOM 595 C C . ASN A 1 73 ? -2.264 5.024 -3.059 1.00 91.69 73 ASN A C 1
ATOM 597 O O . ASN A 1 73 ? -2.182 3.797 -3.092 1.00 91.69 73 ASN A O 1
ATOM 601 N N . ILE A 1 74 ? -2.370 5.707 -1.927 1.00 93.88 74 ILE A N 1
ATOM 602 C CA . ILE A 1 74 ? -2.488 5.100 -0.608 1.00 93.88 74 ILE A CA 1
ATOM 603 C C . ILE A 1 74 ? -3.791 5.603 0.001 1.00 93.88 74 ILE A C 1
ATOM 605 O O . ILE A 1 74 ? -3.949 6.808 0.189 1.00 93.88 74 ILE A O 1
ATOM 609 N N . ALA A 1 75 ? -4.710 4.696 0.323 1.00 94.50 75 ALA A N 1
ATOM 610 C CA . ALA A 1 75 ? -5.979 5.024 0.961 1.00 94.50 75 ALA A CA 1
ATOM 611 C C . ALA A 1 75 ? -6.068 4.382 2.343 1.00 94.50 75 ALA A C 1
ATOM 613 O O . ALA A 1 75 ? -5.807 3.194 2.506 1.00 94.50 75 ALA A O 1
ATOM 614 N N . LYS A 1 76 ? -6.486 5.153 3.342 1.00 93.81 76 LYS A N 1
ATOM 615 C CA . LYS A 1 76 ? -6.796 4.660 4.680 1.00 93.81 76 LYS A CA 1
ATOM 616 C C . LYS A 1 76 ? -8.298 4.692 4.894 1.00 93.81 76 LYS A C 1
ATOM 618 O O . LYS A 1 76 ? -8.922 5.754 4.835 1.00 93.81 76 LYS A O 1
ATOM 623 N N . LEU A 1 77 ? -8.852 3.519 5.163 1.00 93.31 77 LEU A N 1
ATOM 624 C CA . LEU A 1 77 ? -10.258 3.310 5.470 1.00 93.31 77 LEU A CA 1
ATOM 625 C C . LEU A 1 77 ? -10.421 3.108 6.971 1.00 93.31 77 LEU A C 1
ATOM 627 O O . LEU A 1 77 ? -9.641 2.388 7.595 1.00 93.31 77 LEU A O 1
ATOM 631 N N . LYS A 1 78 ? -11.446 3.737 7.543 1.00 92.75 78 LYS A N 1
ATOM 632 C CA . LYS A 1 78 ? -11.875 3.499 8.922 1.00 92.75 78 LYS A CA 1
ATOM 633 C C . LYS A 1 78 ? -13.134 2.647 8.900 1.00 92.75 78 LYS A C 1
ATOM 635 O O . LYS A 1 78 ? -14.066 2.968 8.170 1.00 92.75 78 LYS A O 1
ATOM 640 N N . TYR A 1 79 ? -13.150 1.599 9.701 1.00 90.88 79 TYR A N 1
ATOM 641 C CA . TYR A 1 79 ? -14.306 0.751 9.952 1.00 90.88 79 TYR A CA 1
ATOM 642 C C . TYR A 1 79 ? -14.932 1.117 11.296 1.00 90.88 79 TYR A C 1
ATOM 644 O O . TYR A 1 79 ? -14.373 1.909 12.061 1.00 90.88 79 TYR A O 1
ATOM 652 N N . PHE A 1 80 ? -16.111 0.562 11.559 1.00 84.75 80 PHE A N 1
ATOM 653 C CA . PHE A 1 80 ? -16.741 0.666 12.868 1.00 84.75 80 PHE A CA 1
ATOM 654 C C . PHE A 1 80 ? -15.859 0.003 13.943 1.00 84.75 80 PHE A C 1
ATOM 656 O O . PHE A 1 80 ? -15.073 -0.895 13.641 1.00 84.75 80 PHE A O 1
ATOM 663 N N . GLY A 1 81 ? -15.961 0.459 15.191 1.00 82.38 81 GLY A N 1
ATOM 664 C CA . GLY A 1 81 ? -15.166 -0.057 16.309 1.00 82.38 81 GLY A CA 1
ATOM 665 C C . GLY A 1 81 ? -13.820 0.649 16.530 1.00 82.38 81 GLY A C 1
ATOM 666 O O . GLY A 1 81 ? -13.360 1.485 15.748 1.00 82.38 81 GLY A O 1
ATOM 667 N N . VAL A 1 82 ? -13.189 0.341 17.664 1.00 78.81 82 VAL A N 1
ATOM 668 C CA . VAL A 1 82 ? -11.954 1.002 18.113 1.00 78.81 82 VAL A CA 1
ATOM 669 C C . VAL A 1 82 ? -10.756 0.452 17.342 1.00 78.81 82 VAL A C 1
ATOM 671 O O . VAL A 1 82 ? -10.551 -0.755 17.275 1.00 78.81 82 VAL A O 1
ATOM 674 N N . ASN A 1 83 ? -9.938 1.345 16.777 1.00 80.69 83 ASN A N 1
ATOM 675 C CA . ASN A 1 83 ? -8.711 1.013 16.038 1.00 80.69 83 ASN A CA 1
ATOM 676 C C . ASN A 1 83 ? -8.906 0.097 14.811 1.00 80.69 83 ASN A C 1
ATOM 678 O O . ASN A 1 83 ? -7.943 -0.485 14.307 1.00 80.69 83 ASN A O 1
ATOM 682 N N . ASN A 1 84 ? -10.124 0.017 14.269 1.00 88.19 84 ASN A N 1
ATOM 683 C CA . ASN A 1 84 ? -10.399 -0.722 13.041 1.00 88.19 84 ASN A CA 1
ATOM 684 C C . ASN A 1 84 ? -10.127 0.166 11.826 1.00 88.19 84 ASN A C 1
ATOM 686 O O . ASN A 1 84 ? -10.984 0.894 11.331 1.00 88.19 84 ASN A O 1
ATOM 690 N N . GLN A 1 85 ? -8.885 0.132 11.359 1.00 89.94 85 GLN A N 1
ATOM 691 C CA . GLN A 1 85 ? -8.441 0.866 10.182 1.00 89.94 85 GLN A CA 1
ATOM 692 C C . GLN A 1 85 ? -7.648 -0.049 9.260 1.00 89.94 85 GLN A C 1
ATOM 694 O O . GLN A 1 85 ? -6.910 -0.919 9.717 1.00 89.94 85 GLN A O 1
ATOM 699 N N . VAL A 1 86 ? -7.798 0.167 7.960 1.00 90.44 86 VAL A N 1
ATOM 700 C CA . VAL A 1 86 ? -7.095 -0.588 6.925 1.00 90.44 86 VAL A CA 1
ATOM 701 C C . VAL A 1 86 ? -6.415 0.393 5.992 1.00 90.44 86 VAL A C 1
ATOM 703 O O . VAL A 1 86 ? -7.017 1.394 5.600 1.00 90.44 86 VAL A O 1
ATOM 706 N N . VAL A 1 87 ? -5.167 0.104 5.633 1.00 92.12 87 VAL A N 1
ATOM 707 C CA . VAL A 1 87 ? -4.431 0.864 4.626 1.00 92.12 87 VAL A CA 1
ATOM 708 C C . VAL A 1 87 ? -4.351 0.030 3.355 1.00 92.12 87 VAL A C 1
ATOM 710 O O . VAL A 1 87 ? -3.949 -1.133 3.367 1.00 92.12 87 VAL A O 1
ATOM 713 N N . LEU A 1 88 ? -4.784 0.633 2.258 1.00 92.12 88 LEU A N 1
ATOM 714 C C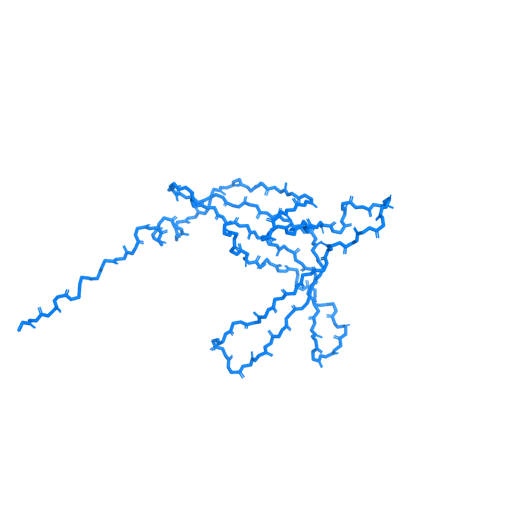A . LEU A 1 88 ? -4.809 0.048 0.933 1.00 92.12 88 LEU A CA 1
ATOM 715 C C . LEU A 1 88 ? -3.781 0.756 0.057 1.00 92.12 88 LEU A C 1
ATOM 717 O O . LEU A 1 88 ? -3.727 1.987 0.014 1.00 92.12 88 LEU A O 1
ATOM 721 N N . PHE A 1 89 ? -2.994 -0.031 -0.662 1.00 91.69 89 PHE A N 1
ATOM 722 C CA . PHE A 1 89 ? -2.014 0.440 -1.629 1.00 91.69 89 PHE A CA 1
ATOM 723 C C . PHE A 1 89 ? -2.548 0.106 -3.016 1.00 91.69 89 PHE A C 1
ATOM 725 O O . PHE A 1 89 ? -2.768 -1.059 -3.348 1.00 91.69 89 PH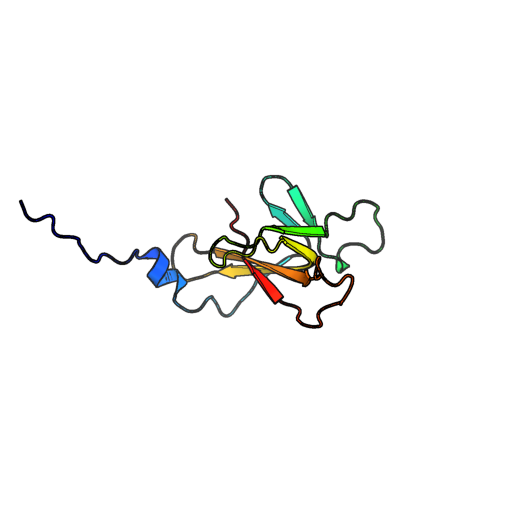E A O 1
ATOM 732 N N . LYS A 1 90 ? -2.804 1.139 -3.812 1.00 90.69 90 LYS A N 1
ATOM 733 C CA . LYS A 1 90 ? -3.171 1.012 -5.218 1.00 90.69 90 LYS A CA 1
ATOM 734 C C . LYS A 1 90 ? -1.888 1.008 -6.025 1.00 90.69 90 LYS A C 1
ATOM 736 O O . LYS A 1 90 ? -1.127 1.972 -5.921 1.00 90.69 90 LYS A O 1
ATOM 741 N N . CYS A 1 91 ? -1.671 -0.016 -6.841 1.00 88.38 91 CYS A N 1
ATOM 742 C CA . CYS A 1 91 ? -0.465 -0.109 -7.656 1.00 88.38 91 CYS A CA 1
ATOM 743 C C . CYS A 1 91 ? -0.776 -0.430 -9.120 1.00 88.38 91 CYS A C 1
ATOM 745 O O . CYS A 1 91 ? -1.783 -1.066 -9.430 1.00 88.38 91 CYS A O 1
ATOM 747 N N . HIS A 1 92 ? 0.124 -0.019 -10.011 1.00 87.19 92 HIS A N 1
ATOM 748 C CA . HIS A 1 92 ? 0.271 -0.649 -11.321 1.00 87.19 92 HIS A CA 1
ATOM 749 C C . HIS A 1 92 ? 1.045 -1.948 -11.134 1.00 87.19 92 HIS A C 1
ATOM 751 O O . HIS A 1 92 ? 2.226 -1.896 -10.800 1.00 87.19 92 HIS A O 1
ATOM 757 N N . TRP A 1 93 ? 0.381 -3.089 -11.291 1.00 84.31 93 TRP A N 1
ATOM 758 C CA . TRP A 1 93 ? 0.987 -4.402 -11.080 1.00 84.31 93 TRP A CA 1
ATOM 759 C C . TRP A 1 93 ? 1.633 -4.936 -12.359 1.00 84.31 93 TRP A C 1
ATOM 761 O O . TRP A 1 93 ? 1.133 -4.715 -13.462 1.00 84.31 93 TRP A O 1
ATOM 771 N N . PHE A 1 94 ? 2.735 -5.663 -12.196 1.00 79.00 94 PHE A N 1
ATOM 772 C CA . PHE A 1 94 ? 3.443 -6.360 -13.263 1.00 79.00 94 PHE A CA 1
ATOM 773 C C . PHE A 1 94 ? 3.316 -7.875 -13.078 1.00 79.00 94 PHE A C 1
ATOM 775 O O . PHE A 1 94 ? 3.502 -8.392 -11.972 1.00 79.00 94 PHE A O 1
ATOM 782 N N . ASP A 1 95 ? 3.052 -8.587 -14.174 1.00 68.38 95 ASP A N 1
ATOM 783 C CA . ASP A 1 95 ? 3.109 -10.050 -14.226 1.00 68.38 95 ASP A CA 1
ATOM 784 C C . ASP A 1 95 ? 4.567 -10.506 -14.416 1.00 68.38 95 ASP A C 1
ATOM 786 O O . ASP A 1 95 ? 5.165 -10.340 -15.479 1.00 68.38 95 ASP A O 1
ATOM 790 N N . ILE A 1 96 ? 5.152 -11.101 -13.373 1.00 66.00 96 ILE A N 1
ATOM 791 C CA . ILE A 1 96 ? 6.555 -11.544 -13.373 1.00 66.00 96 ILE A CA 1
ATOM 792 C C . ILE A 1 96 ? 6.781 -12.724 -14.345 1.00 66.00 96 ILE A C 1
ATOM 794 O O . ILE A 1 96 ? 7.900 -12.926 -14.811 1.00 66.00 96 ILE A O 1
ATOM 798 N N . LYS A 1 97 ? 5.740 -13.494 -14.706 1.00 64.88 97 LYS A N 1
ATOM 799 C CA . LYS A 1 97 ? 5.868 -14.695 -15.555 1.00 64.88 97 LYS A CA 1
ATOM 800 C C . LYS A 1 97 ? 5.790 -14.412 -17.052 1.00 64.88 97 LYS A C 1
ATOM 802 O O . LYS A 1 97 ? 6.371 -15.157 -17.835 1.00 64.88 97 LYS A O 1
ATOM 807 N N . LYS A 1 98 ? 5.053 -13.379 -17.464 1.00 58.12 98 LYS A N 1
ATOM 808 C CA . LYS A 1 98 ? 4.811 -13.060 -18.887 1.00 58.12 98 LYS A CA 1
ATOM 809 C C . LYS A 1 98 ? 5.596 -11.847 -19.390 1.00 58.12 98 LYS A C 1
ATOM 811 O O . LYS A 1 98 ? 5.399 -11.429 -20.530 1.00 58.12 98 LYS A O 1
ATOM 816 N N . GLY A 1 99 ? 6.484 -11.293 -18.565 1.00 53.91 99 GLY A N 1
ATOM 817 C CA . GLY A 1 99 ? 7.113 -10.005 -18.837 1.00 53.91 99 GLY A CA 1
ATOM 818 C C . GLY A 1 99 ? 6.117 -8.851 -18.694 1.00 53.91 99 GLY A C 1
ATOM 819 O O . GLY A 1 99 ? 5.006 -9.024 -18.200 1.00 53.91 99 GLY A O 1
ATOM 820 N N . LEU A 1 100 ? 6.528 -7.653 -19.115 1.00 47.62 100 LEU A N 1
ATOM 821 C CA . LEU A 1 100 ? 5.826 -6.390 -18.870 1.00 47.62 100 LEU A CA 1
ATOM 822 C C . LEU A 1 100 ? 4.501 -6.302 -19.654 1.00 47.62 100 LEU A C 1
ATOM 824 O O . LEU A 1 100 ? 4.383 -5.601 -20.653 1.00 47.62 100 LEU A O 1
ATOM 828 N N . ARG A 1 101 ? 3.472 -7.012 -19.193 1.00 47.78 101 ARG A N 1
ATOM 829 C CA . ARG A 1 101 ? 2.084 -6.629 -19.431 1.00 47.78 101 ARG A CA 1
ATOM 830 C C . ARG A 1 101 ? 1.725 -5.669 -18.312 1.00 47.78 101 ARG A C 1
ATOM 832 O O . ARG A 1 101 ? 1.626 -6.080 -17.160 1.00 47.78 101 ARG A O 1
ATOM 839 N N . VAL A 1 102 ? 1.590 -4.387 -18.653 1.00 47.28 102 VAL A N 1
ATOM 840 C CA . VAL A 1 102 ? 0.845 -3.451 -17.811 1.00 47.28 102 VAL A CA 1
ATOM 841 C C . VAL A 1 102 ? -0.562 -4.011 -17.780 1.00 47.28 102 VAL A C 1
ATOM 843 O O . VAL A 1 102 ? -1.309 -3.862 -18.747 1.00 47.28 102 VAL A O 1
ATOM 846 N N . ASP A 1 103 ? -0.888 -4.755 -16.730 1.00 49.12 103 ASP A N 1
ATOM 847 C CA . ASP A 1 103 ? -2.262 -5.165 -16.566 1.00 49.12 103 ASP A CA 1
ATOM 848 C C . ASP A 1 103 ? -3.067 -3.886 -16.319 1.00 49.12 103 ASP A C 1
ATOM 850 O O . ASP A 1 103 ? -2.751 -3.089 -15.430 1.00 49.12 103 ASP A O 1
ATOM 854 N N . MET A 1 104 ? -4.069 -3.633 -17.159 1.00 46.41 104 MET A N 1
ATOM 855 C CA . MET A 1 104 ? -4.895 -2.427 -17.070 1.00 46.41 104 MET A CA 1
ATOM 856 C C . MET A 1 104 ? -5.813 -2.473 -15.831 1.00 46.41 104 MET A C 1
ATOM 858 O O . MET A 1 104 ? -6.588 -1.550 -15.582 1.00 46.41 104 MET A O 1
ATOM 862 N N . PHE A 1 105 ? -5.711 -3.517 -15.004 1.00 46.34 105 PHE A N 1
ATOM 863 C CA . PHE A 1 105 ? -6.376 -3.603 -13.713 1.00 46.34 105 PHE A CA 1
ATOM 864 C C . PHE A 1 105 ? -5.543 -2.932 -12.624 1.00 46.34 105 PHE A C 1
ATOM 866 O O . PHE A 1 105 ? -4.688 -3.528 -11.970 1.00 46.34 105 PHE A O 1
ATOM 873 N N . ILE A 1 106 ? -5.845 -1.658 -12.384 1.00 54.12 106 ILE A N 1
ATOM 874 C CA . ILE A 1 106 ? -5.368 -0.989 -11.182 1.00 54.12 106 ILE A CA 1
ATOM 875 C C . ILE A 1 106 ? -6.154 -1.535 -9.983 1.00 54.12 106 ILE A C 1
ATOM 877 O O . ILE A 1 106 ? -7.342 -1.243 -9.841 1.00 54.12 106 ILE A O 1
ATOM 881 N N . SER A 1 107 ? -5.501 -2.308 -9.114 1.00 66.88 107 SER A N 1
ATOM 882 C CA . SER A 1 107 ? -6.144 -2.953 -7.963 1.00 66.88 107 SER A CA 1
ATOM 883 C C . SER A 1 107 ? -5.578 -2.463 -6.630 1.00 66.88 107 SER A C 1
ATOM 885 O O . SER A 1 107 ? -4.455 -1.958 -6.542 1.00 66.88 107 SER A O 1
ATOM 887 N N . TRP A 1 108 ? -6.399 -2.584 -5.587 1.00 63.44 108 TRP A N 1
ATOM 888 C CA . TRP A 1 108 ? -6.028 -2.270 -4.213 1.00 63.44 108 TRP A CA 1
ATOM 889 C C . TRP A 1 108 ? -5.517 -3.525 -3.514 1.00 63.44 108 TRP A C 1
ATOM 891 O O . TRP A 1 108 ? -6.240 -4.516 -3.427 1.00 63.44 108 TRP A O 1
ATOM 901 N N . SER A 1 109 ? -4.319 -3.448 -2.946 1.00 69.88 109 SER A N 1
ATOM 902 C CA . SER A 1 109 ? -3.791 -4.469 -2.044 1.00 69.88 109 SER A CA 1
ATOM 903 C C . SER A 1 109 ? -3.854 -3.970 -0.609 1.00 69.88 109 SER A C 1
ATOM 905 O O . SER A 1 109 ? -3.459 -2.839 -0.312 1.00 69.88 109 SER A O 1
ATOM 907 N N . LYS A 1 110 ? -4.367 -4.809 0.292 1.00 67.00 110 LYS A N 1
ATOM 908 C CA . LYS A 1 110 ? -4.375 -4.533 1.728 1.00 67.00 110 LYS A CA 1
ATOM 909 C C . LYS A 1 110 ? -2.975 -4.746 2.297 1.00 67.00 110 LYS A C 1
ATOM 911 O O . LYS A 1 110 ? -2.385 -5.799 2.079 1.00 67.00 110 LYS A O 1
ATOM 916 N N . PHE A 1 111 ? -2.485 -3.766 3.050 1.00 54.28 111 PHE A N 1
ATOM 917 C CA . PHE A 1 111 ? -1.272 -3.899 3.848 1.00 54.28 111 PHE A CA 1
ATOM 918 C C . PHE A 1 111 ? -1.644 -3.926 5.326 1.00 54.28 111 PHE A C 1
ATOM 920 O O . PHE A 1 111 ? -2.325 -3.024 5.821 1.00 54.28 111 PHE A O 1
ATOM 927 N N . ASP A 1 112 ? -1.194 -4.967 6.022 1.00 49.22 112 ASP A N 1
ATOM 928 C CA . ASP A 1 112 ? -1.264 -5.014 7.474 1.00 49.22 112 ASP A CA 1
ATOM 929 C C . ASP A 1 112 ? -0.156 -4.111 8.022 1.00 49.22 112 ASP A C 1
ATOM 931 O O . ASP A 1 112 ? 1.037 -4.370 7.870 1.00 49.22 112 ASP A O 1
ATOM 935 N N . THR A 1 113 ? -0.563 -2.982 8.592 1.00 42.75 113 THR A N 1
ATOM 936 C CA . THR A 1 113 ? 0.333 -2.064 9.290 1.00 42.75 113 THR A CA 1
ATOM 937 C C . THR A 1 113 ? 0.318 -2.456 10.759 1.00 42.75 113 THR A C 1
ATOM 939 O O . THR A 1 113 ? -0.721 -2.289 11.405 1.00 42.75 113 THR A O 1
ATOM 942 N N . THR A 1 114 ? 1.422 -3.023 11.243 1.00 42.47 114 THR A N 1
ATOM 943 C CA . THR A 1 114 ? 1.630 -3.318 12.669 1.00 42.47 114 THR A CA 1
ATOM 944 C C . THR A 1 114 ? 1.682 -2.036 13.488 1.00 42.47 114 THR A C 1
ATOM 946 O O . THR A 1 114 ? 2.290 -1.056 12.996 1.00 42.47 114 THR A O 1
#

pLDDT: mean 74.99, std 16.76, range [36.91, 94.5]

Sequence (114 aa):
MVVQHTNQINSRLVDMSLSPSHKAMHYKGFYVNGYKFHTLDYRENYSIMNSGVFIKGSCYNDYDHAFYGLLVNIAKLKYFGVNNQVVLFKCHWFDIKKGLRVDMFISWSKFDTT

Foldseek 3Di:
DDPPPPPDDDVLVVQLVPDWPPDKDKDQWDDAPNDIAGAPVPDPPDDDHNQKDWDFDDPPDVDRFIKIWGFHIWIKTHTPDDPRIWIWTFTQIARPPPGGDSPPDGDIDIDDGD

=== Feature glossary ===
Legend for the data blocks above and below:

— What the protein is —

The amino-acid sequence is the protein's primary structure: the linear order of residues from the N-terminus to the C-terminus, written in one-letter code. Everything else here — the 3D coordinates, the secondary structure, the domain annotations — is ultimately a consequence of this string.

Functional annotations link the protein to curated databases. InterPro entries identify conserved domains and families by matching the sequence against member-database signatures (Pfam, PROSITE, CDD, …). Gene Ontology (GO) terms describe molecular function, biological process, and cellular component in a controlled vocabulary. CATH places the structure in a hierarchical fold classification (Class/Architecture/Topology/Homologous-superfamily). The organism is the source species.

— Where its atoms are —

Atomic coordinates in PDBx/mmCIF format — the same representation the Protein Data Bank distributes. Each line of the _atom_site loop places one backbone atom in Cartesian space (units: ångströms, origin: arbitrary).

The six renders are orthographic views along the three Cartesian axes in both directions. Representation (cartoon, sticks, or surface) and color scheme (sequence-rainbow or by-chain) vary across proteins so the training set covers all the common visualization conventions.

— Local backbone conformation —

Eight-state secondary structure (DSSP): H is the canonical α-helix, G the tighter 3₁₀-helix, I the wider π-helix; E/B are β-structure, T and S are turns and bends, and '-' is everything else. DSSP derives these from the pattern of main-chain N–H···O=C hydrogen bonds, not from the sequence.

Three-state secondary structure (P-SEA) collapses the eight DSSP classes into helix (a), strand (b), and coil (c). P-SEA assigns these from Cα geometry alone — distances and angles — without requiring backbone oxygens, so it works on any Cα trace.

φ (phi) and ψ (psi) are the two rotatable backbone dihedrals per residue: φ is the C(i-1)–N–Cα–C torsion, ψ is the N–Cα–C–N(i+1) torsion, both in degrees on (−180°, 180°]. α-helical residues cluster near (−60°, −45°); β-strand residues near (−120°, +130°). A Ramachandran plot is simply a scatter of (φ, ψ) for every residue.

— Global shape and packing —

The geometric summary reports three shape descriptors. Rg (radius of gyration) measures how spread out the Cα atoms are about their centre of mass; compact globular proteins have small Rg, elongated or unfolded ones large. Cα contacts (<8 Å, |i−j|>4) count long-range residue pairs in spatial proximity — high for tightly packed folds, near zero for rods or random coil. The bounding-box extents give the protein's footprint along x, y, z in Å.

SASA measures how much of the protein is reachable by solvent. It is computed by rolling a water-sized probe over the atomic surface and summing the exposed area (Å²). Per-residue SASA distinguishes core (buried, low SASA) from surface (exposed, high SASA) residues; total SASA is a whole-molecule size measure.

Plot images: a contact map (which residues are close in 3D, as an N×N binary image), a Ramachandran scatter (backbone torsion angles, revealing secondary-structure composition at a glance), and — for AlphaFold structures — a PAE heatmap (pairwise prediction confidence).

— Structural neighborhood —

A 3Di character summarizes, for each residue, the relative orientation of the Cα frame of its nearest spatial neighbor. Because it encodes fold topology rather than chemistry, 3Di alignments detect remote structural similarity that sequence alignment misses.

The Foldseek neighbor list gives the closest experimentally determined structures in the PDB, ranked by structural alignment. TM-score near 1 means near-identical fold; near 0.3 means only rough topology match. This is how one finds what a novel AlphaFold prediction most resembles in the solved-structure universe.

— Confidence and disorder —

For AlphaFold models, the B-factor field carries pLDDT — the model's own estimate of local accuracy on a 0–100 scale. Regions with pLDDT<50 should be treated as essentially unmodeled; they often correspond to intrinsically disordered segments.

Crystallographic B-factors measure how much each atom's electron density is smeared out, in Å². They rise in mobile loops and surface residues and fall in the buried interior. In AlphaFold models this column is repurposed to hold pLDDT instead.

Predicted Aligned Error (PAE) is an AlphaFold confidence matrix: entry (i, j) is the expected error in the position of residue j, in ångströms, when the prediction is superimposed on the true structure at residue i. Low PAE within a block of residues means that block is internally rigid and well-predicted; high PAE between two blocks means their relative placement is uncertain even if each block individually is confident.